Protein AF-A0A656JV85-F1 (afdb_monomer_lite)

Radius of gyration: 12.38 Å; chains: 1; bounding box: 25×16×36 Å

Structure (mmCIF, N/CA/C/O backbone):
da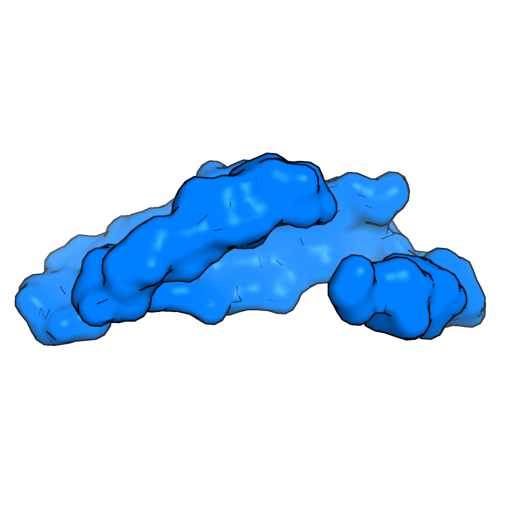ta_AF-A0A656JV85-F1
#
_entry.id   AF-A0A656JV85-F1
#
loop_
_atom_site.group_PDB
_atom_site.id
_atom_site.type_symbol
_atom_site.label_atom_id
_atom_site.label_alt_id
_atom_site.label_comp_id
_atom_site.label_asym_id
_atom_site.label_entity_id
_atom_site.label_seq_id
_atom_site.pdbx_PDB_ins_code
_atom_site.Cartn_x
_atom_site.Cartn_y
_atom_site.Cartn_z
_atom_site.occupancy
_atom_site.B_iso_or_equiv
_atom_site.auth_seq_id
_atom_site.auth_comp_id
_atom_site.auth_asym_id
_atom_site.auth_atom_id
_atom_site.pdbx_PDB_model_num
ATOM 1 N N . MET A 1 1 ? 9.598 1.484 12.688 1.00 63.91 1 MET A N 1
ATOM 2 C CA . MET A 1 1 ? 9.595 2.654 11.779 1.00 63.91 1 MET A CA 1
ATOM 3 C C . MET A 1 1 ? 8.178 3.162 11.508 1.00 63.91 1 MET A C 1
ATOM 5 O O . MET A 1 1 ? 7.982 4.362 11.560 1.00 63.91 1 MET A O 1
ATOM 9 N N . CYS A 1 2 ? 7.172 2.296 11.333 1.00 82.12 2 CYS A N 1
ATOM 10 C CA . CYS A 1 2 ? 5.789 2.725 11.053 1.00 82.12 2 CYS A CA 1
ATOM 11 C C . CYS A 1 2 ? 4.886 2.955 12.289 1.00 82.12 2 CYS A C 1
ATOM 13 O O . CYS A 1 2 ? 3.704 3.232 12.129 1.00 82.12 2 CYS A O 1
ATOM 15 N N . GLN A 1 3 ? 5.416 2.884 13.516 1.00 86.94 3 GLN A N 1
ATOM 16 C CA . GLN A 1 3 ? 4.610 2.968 14.748 1.00 86.94 3 GLN A CA 1
ATOM 17 C C . GLN A 1 3 ? 3.818 4.273 14.890 1.00 86.94 3 GLN A C 1
ATOM 19 O O . GLN A 1 3 ? 2.663 4.231 15.298 1.00 86.94 3 GLN A O 1
ATOM 24 N N . ALA A 1 4 ? 4.405 5.414 14.515 1.00 93.00 4 ALA A N 1
ATOM 25 C CA . ALA A 1 4 ? 3.705 6.697 14.568 1.00 93.00 4 ALA A CA 1
ATOM 26 C C . ALA A 1 4 ? 2.511 6.750 13.599 1.00 93.00 4 ALA A C 1
ATOM 28 O O . ALA A 1 4 ? 1.472 7.308 13.935 1.00 93.00 4 ALA A O 1
ATOM 29 N N . LEU A 1 5 ? 2.640 6.123 12.423 1.00 91.81 5 LEU A N 1
ATOM 30 C CA . LEU A 1 5 ? 1.560 6.044 11.441 1.00 91.81 5 LEU A CA 1
ATOM 31 C C . LEU A 1 5 ? 0.407 5.170 11.953 1.00 91.81 5 LEU A C 1
ATOM 33 O O . LEU A 1 5 ? -0.748 5.554 11.819 1.00 91.81 5 LEU A O 1
ATOM 37 N N . TRP A 1 6 ? 0.713 4.034 12.586 1.00 93.25 6 TRP A N 1
ATOM 38 C CA . TRP A 1 6 ? -0.311 3.158 13.167 1.00 93.25 6 TRP A CA 1
ATOM 39 C C . TRP A 1 6 ? -1.036 3.812 14.336 1.00 93.25 6 TRP A C 1
ATOM 41 O O . TRP A 1 6 ? -2.256 3.768 14.381 1.00 93.25 6 TRP A O 1
ATOM 51 N N . ALA A 1 7 ? -0.303 4.468 15.239 1.00 94.06 7 ALA A N 1
ATOM 52 C CA . ALA A 1 7 ? -0.909 5.187 16.357 1.00 94.06 7 ALA A CA 1
ATOM 53 C C . ALA A 1 7 ? -1.849 6.304 15.877 1.00 94.06 7 ALA A C 1
ATOM 55 O O . ALA A 1 7 ? -2.897 6.535 16.471 1.00 94.06 7 ALA A O 1
ATOM 56 N N . HIS A 1 8 ? -1.492 6.987 14.786 1.00 95.62 8 HIS A N 1
ATOM 57 C CA . HIS A 1 8 ? -2.360 7.999 14.198 1.00 95.62 8 HIS A CA 1
ATOM 58 C C . HIS A 1 8 ? -3.615 7.395 13.556 1.00 95.62 8 HIS A C 1
ATOM 60 O O . HIS A 1 8 ? -4.699 7.952 13.699 1.00 95.62 8 HIS A O 1
ATOM 66 N N . ALA A 1 9 ? -3.473 6.253 12.883 1.00 95.88 9 ALA A N 1
ATOM 67 C CA . ALA A 1 9 ? -4.587 5.552 12.261 1.00 95.88 9 ALA A CA 1
ATOM 68 C C . ALA A 1 9 ? -5.578 4.997 13.301 1.00 95.88 9 ALA A C 1
ATOM 70 O O . ALA A 1 9 ? -6.782 5.183 13.150 1.00 95.88 9 ALA A O 1
ATOM 71 N N . ASP A 1 10 ? -5.070 4.427 14.396 1.00 95.38 10 ASP A N 1
ATOM 72 C CA . ASP A 1 10 ? -5.869 3.971 15.541 1.00 95.38 10 ASP A CA 1
ATOM 73 C C . ASP A 1 10 ? -6.649 5.131 16.183 1.00 95.38 10 ASP A C 1
ATOM 75 O O . ASP A 1 10 ? -7.870 5.076 16.320 1.00 95.38 10 ASP A O 1
ATOM 79 N N . ALA A 1 11 ? -5.974 6.255 16.456 1.00 97.19 11 ALA A N 1
ATOM 80 C CA . ALA A 1 11 ? -6.622 7.458 16.985 1.00 97.19 11 ALA A CA 1
ATOM 81 C C . ALA A 1 11 ? -7.692 8.043 16.042 1.00 97.19 11 ALA A C 1
ATOM 83 O O . ALA A 1 11 ? -8.602 8.740 16.494 1.00 97.19 11 ALA A O 1
ATOM 84 N N . GLY A 1 12 ? -7.569 7.784 14.740 1.00 96.94 12 GLY A N 1
ATOM 85 C CA . GLY A 1 12 ? -8.516 8.204 13.713 1.00 96.94 12 GLY A CA 1
ATOM 86 C C . GLY A 1 12 ? -9.623 7.195 13.408 1.00 96.94 12 GLY A C 1
ATOM 87 O O . GLY A 1 12 ? -10.413 7.478 12.511 1.00 96.94 12 GLY A O 1
ATOM 88 N N . ALA A 1 13 ? -9.682 6.050 14.105 1.00 96.81 13 ALA A N 1
ATOM 89 C CA . ALA A 1 13 ? -10.576 4.931 13.787 1.00 96.81 13 ALA A CA 1
ATOM 90 C C . ALA A 1 13 ? -10.503 4.519 12.301 1.00 96.81 13 ALA A C 1
ATOM 92 O O . ALA A 1 13 ? -11.518 4.339 11.632 1.00 96.81 13 ALA A O 1
ATOM 93 N N . ILE A 1 14 ? -9.281 4.441 11.770 1.00 97.81 14 ILE A N 1
ATOM 94 C CA . ILE A 1 14 ? -9.017 4.013 10.397 1.00 97.81 14 ILE A CA 1
ATOM 95 C C . ILE A 1 14 ? -8.905 2.489 10.362 1.00 97.81 14 ILE A C 1
ATOM 97 O O . ILE A 1 14 ? -8.055 1.922 11.042 1.00 97.81 14 ILE A O 1
ATOM 101 N N . ASP A 1 15 ? -9.704 1.843 9.515 1.00 96.62 15 ASP A N 1
ATOM 102 C CA . ASP A 1 15 ? -9.716 0.378 9.396 1.00 96.62 15 ASP A CA 1
ATOM 103 C C . ASP A 1 15 ? -8.648 -0.162 8.430 1.00 96.62 15 ASP A C 1
ATOM 105 O O . ASP A 1 15 ? -8.175 -1.291 8.566 1.00 96.62 15 ASP A O 1
ATOM 109 N N . VAL A 1 16 ? -8.271 0.633 7.421 1.00 96.94 16 VAL A N 1
ATOM 110 C CA . VAL A 1 16 ? -7.382 0.197 6.336 1.00 96.94 16 VAL A CA 1
ATOM 111 C C . VAL A 1 16 ? -6.360 1.275 5.999 1.00 96.94 16 VAL 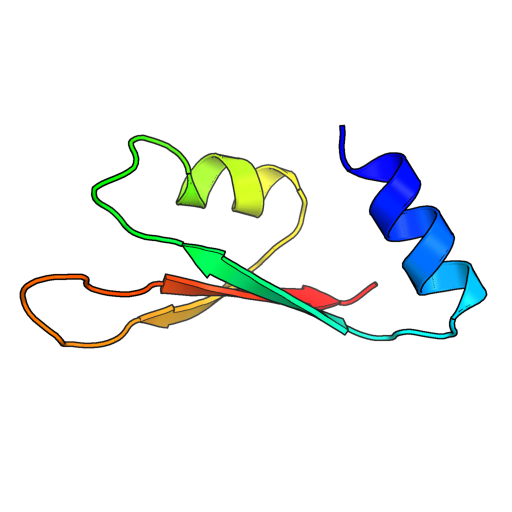A C 1
ATOM 113 O O . VAL A 1 16 ? -6.700 2.429 5.732 1.00 96.94 16 VAL A O 1
ATOM 116 N N . LEU A 1 17 ? -5.091 0.877 5.953 1.00 96.94 17 LEU A N 1
ATOM 117 C CA . LEU A 1 17 ? -4.014 1.660 5.358 1.00 96.94 17 LEU A CA 1
ATOM 118 C C . LEU A 1 17 ? -3.752 1.185 3.939 1.00 96.94 17 LEU A C 1
ATOM 120 O O . LEU A 1 17 ? -3.609 -0.009 3.700 1.00 96.94 17 LEU A O 1
ATOM 124 N N . TYR A 1 18 ? -3.599 2.130 3.022 1.00 97.62 18 TYR A N 1
ATOM 125 C CA . TYR A 1 18 ? -3.336 1.857 1.616 1.00 97.62 18 TYR A CA 1
ATOM 126 C C . TYR A 1 18 ? -2.068 2.570 1.148 1.00 97.62 18 TYR A C 1
ATOM 128 O O . TYR A 1 18 ? -1.788 3.701 1.556 1.00 97.62 18 TYR A O 1
ATOM 136 N N . LEU A 1 19 ? -1.309 1.911 0.275 1.00 97.31 19 LEU A N 1
ATOM 137 C CA . LEU A 1 19 ? -0.157 2.487 -0.405 1.00 97.31 19 LEU A CA 1
ATOM 138 C C . LEU A 1 19 ? 0.002 1.912 -1.810 1.00 97.31 19 LEU A C 1
ATOM 140 O O . LEU A 1 19 ? -0.565 0.876 -2.154 1.00 97.31 19 LEU A O 1
ATOM 144 N N . HIS A 1 20 ? 0.843 2.566 -2.601 1.00 97.19 20 HIS A N 1
ATOM 145 C CA . HIS A 1 20 ? 1.407 1.974 -3.803 1.00 97.19 20 HIS A CA 1
ATOM 146 C C . HIS A 1 20 ? 2.934 2.009 -3.747 1.00 97.19 20 HIS A C 1
ATOM 148 O O . HIS A 1 20 ? 3.544 2.851 -3.082 1.00 97.19 20 HIS A O 1
ATOM 154 N N . THR A 1 21 ? 3.565 1.074 -4.443 1.00 96.25 21 THR A N 1
ATOM 155 C CA . THR A 1 21 ? 5.011 1.025 -4.639 1.00 96.25 21 THR A CA 1
ATOM 156 C C . THR A 1 21 ? 5.330 0.530 -6.043 1.00 96.25 21 THR A C 1
ATOM 158 O O . THR A 1 21 ? 4.429 0.208 -6.810 1.00 96.25 21 THR A O 1
ATOM 161 N N . HIS A 1 22 ? 6.612 0.468 -6.392 1.00 94.62 22 HIS A N 1
ATOM 162 C CA . HIS A 1 22 ? 7.035 0.057 -7.722 1.00 94.62 22 HIS A CA 1
ATOM 163 C C . HIS A 1 22 ? 8.135 -1.007 -7.664 1.00 94.62 22 HIS A C 1
ATOM 165 O O . HIS A 1 22 ? 9.022 -0.925 -6.807 1.00 94.62 22 HIS A O 1
ATOM 171 N N . PRO A 1 23 ? 8.147 -1.968 -8.604 1.00 89.81 23 PRO A N 1
ATOM 172 C CA . PRO A 1 23 ? 9.133 -3.045 -8.641 1.00 89.81 23 PRO A CA 1
ATOM 173 C C . PRO A 1 23 ? 10.557 -2.556 -8.934 1.00 89.81 23 PRO A C 1
ATOM 175 O O . PRO A 1 23 ? 11.515 -3.235 -8.564 1.00 89.81 23 PRO A O 1
ATOM 178 N N . PHE A 1 24 ? 10.726 -1.376 -9.546 1.00 90.19 24 PHE A N 1
ATOM 179 C CA . PHE A 1 24 ? 12.052 -0.787 -9.766 1.00 90.19 24 PHE A CA 1
ATOM 180 C C . PHE A 1 24 ? 12.721 -0.290 -8.477 1.00 90.19 24 PHE A C 1
ATOM 182 O O . PHE A 1 24 ? 13.909 0.023 -8.511 1.00 90.19 24 PHE A O 1
ATOM 189 N N . LEU A 1 25 ? 11.997 -0.209 -7.352 1.00 89.62 25 LEU A N 1
ATOM 190 C CA . LEU A 1 25 ? 12.560 0.055 -6.028 1.00 89.62 25 LEU A CA 1
ATOM 191 C C . LEU A 1 25 ? 12.927 -1.287 -5.373 1.00 89.62 25 LEU A C 1
ATOM 193 O O . LEU A 1 25 ? 12.042 -1.986 -4.863 1.00 89.62 25 LEU A O 1
ATOM 197 N N . PRO A 1 26 ? 14.214 -1.687 -5.358 1.00 90.00 26 PRO A N 1
ATOM 198 C CA . PRO A 1 26 ? 14.586 -3.031 -4.945 1.00 90.00 26 PRO A CA 1
ATOM 199 C C . PRO A 1 26 ? 14.194 -3.290 -3.490 1.00 90.00 26 PRO A C 1
ATOM 201 O O . PRO A 1 26 ? 14.627 -2.596 -2.572 1.00 90.00 26 PRO A O 1
ATOM 204 N N . GLY A 1 27 ? 13.363 -4.308 -3.276 1.00 93.56 27 GLY A N 1
ATOM 205 C CA . GLY A 1 27 ? 12.931 -4.722 -1.943 1.00 93.56 27 GLY A CA 1
ATOM 206 C C . GLY A 1 27 ? 11.808 -3.889 -1.321 1.00 93.56 27 GLY A C 1
ATOM 207 O O . GLY A 1 27 ? 11.408 -4.223 -0.209 1.00 93.56 27 GLY A O 1
ATOM 208 N N . ALA A 1 28 ? 11.260 -2.878 -2.005 1.00 94.81 28 ALA A N 1
ATOM 209 C CA . ALA A 1 28 ? 10.169 -2.061 -1.465 1.00 94.81 28 ALA A CA 1
ATOM 210 C C . ALA A 1 28 ? 8.910 -2.892 -1.162 1.00 94.81 28 ALA A C 1
ATOM 212 O O . ALA A 1 28 ? 8.374 -2.810 -0.061 1.00 94.81 28 ALA A O 1
ATOM 213 N N . ILE A 1 29 ? 8.505 -3.773 -2.083 1.00 95.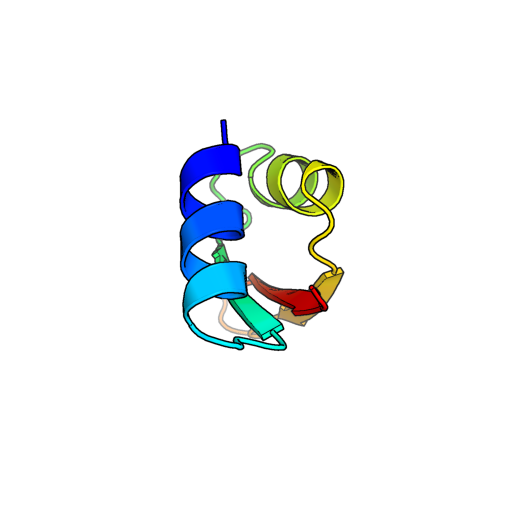88 29 ILE A N 1
ATOM 214 C CA . ILE A 1 29 ? 7.363 -4.682 -1.879 1.00 95.88 29 ILE A CA 1
ATOM 215 C C . ILE A 1 29 ? 7.595 -5.562 -0.641 1.00 95.88 29 ILE A C 1
ATOM 217 O O . ILE A 1 29 ? 6.805 -5.539 0.298 1.00 95.88 29 ILE A O 1
ATOM 221 N N . ARG A 1 30 ? 8.745 -6.250 -0.569 1.00 96.25 30 ARG A N 1
ATOM 222 C CA . ARG A 1 30 ? 9.099 -7.102 0.584 1.00 96.25 30 ARG A CA 1
ATOM 223 C C . ARG A 1 30 ? 9.205 -6.334 1.896 1.00 96.25 30 ARG A C 1
ATOM 225 O O . ARG A 1 30 ? 8.964 -6.894 2.966 1.00 96.25 30 ARG A O 1
ATOM 232 N N . PHE A 1 31 ? 9.627 -5.075 1.841 1.00 95.75 31 PHE A N 1
ATOM 233 C CA . PHE A 1 31 ? 9.645 -4.210 3.010 1.00 95.75 31 PHE A CA 1
ATOM 234 C C . PHE A 1 31 ? 8.222 -3.997 3.539 1.00 95.75 31 PHE A C 1
ATOM 236 O O . PHE A 1 31 ? 8.011 -4.177 4.737 1.00 95.75 31 PHE A O 1
ATOM 243 N N . TRP A 1 32 ? 7.257 -3.688 2.668 1.00 96.19 32 TRP A N 1
ATOM 244 C CA . TRP A 1 32 ? 5.859 -3.463 3.047 1.00 96.19 32 TRP A CA 1
ATOM 245 C C . TRP A 1 32 ? 5.127 -4.737 3.469 1.00 96.19 32 TRP A C 1
ATOM 247 O O . TRP A 1 32 ? 4.405 -4.703 4.465 1.00 96.19 32 TRP A O 1
ATOM 257 N N . GLU A 1 33 ? 5.404 -5.875 2.828 1.00 96.50 33 GLU A N 1
ATOM 258 C CA . GLU A 1 33 ? 4.929 -7.191 3.286 1.00 96.50 33 GLU A C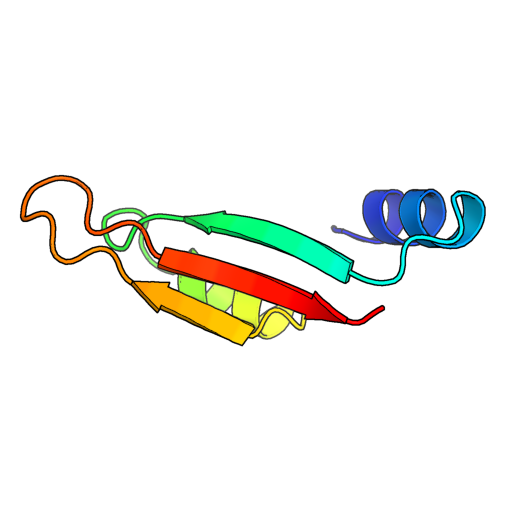A 1
ATOM 259 C C . GLU A 1 33 ? 5.323 -7.441 4.750 1.00 96.50 33 GLU A C 1
ATOM 261 O O . GLU A 1 33 ? 4.498 -7.822 5.578 1.00 96.50 33 GLU A O 1
ATOM 266 N N . LYS A 1 34 ? 6.570 -7.118 5.123 1.00 96.00 34 LYS A N 1
ATOM 267 C CA . LYS A 1 34 ? 7.040 -7.218 6.517 1.00 96.00 34 LYS A CA 1
ATOM 268 C C . LYS A 1 34 ? 6.382 -6.221 7.477 1.00 96.00 34 LYS A C 1
ATOM 270 O O . LYS A 1 34 ? 6.464 -6.428 8.684 1.00 96.00 34 LYS A O 1
ATOM 275 N N . GLN A 1 35 ? 5.761 -5.150 6.980 1.00 94.81 35 GLN A N 1
ATOM 276 C CA . GLN A 1 35 ? 4.965 -4.215 7.789 1.00 94.81 35 GLN A CA 1
ATOM 277 C C . GLN A 1 35 ? 3.480 -4.621 7.889 1.00 94.81 35 GLN A C 1
ATOM 279 O O . GLN A 1 35 ? 2.699 -3.899 8.519 1.00 94.81 35 GLN A O 1
ATOM 284 N N . GLY A 1 36 ? 3.099 -5.759 7.296 1.00 95.56 36 GLY A N 1
ATOM 285 C CA . GLY A 1 36 ? 1.745 -6.315 7.324 1.00 95.56 36 GLY A CA 1
ATOM 286 C C . GLY A 1 36 ? 0.860 -5.901 6.148 1.00 95.56 36 GLY A C 1
ATOM 287 O O . GLY A 1 36 ? -0.349 -6.078 6.237 1.00 95.56 36 GLY A O 1
ATOM 288 N N . PHE A 1 37 ? 1.427 -5.331 5.082 1.00 97.38 37 PHE A N 1
ATOM 289 C CA . PHE A 1 37 ? 0.674 -5.019 3.866 1.00 97.38 37 PHE A CA 1
ATOM 290 C C . PHE A 1 37 ? 0.587 -6.239 2.941 1.00 97.38 37 PHE A C 1
ATOM 292 O O . PHE A 1 37 ? 1.571 -6.953 2.757 1.00 97.38 37 PHE A O 1
ATOM 299 N N . ALA A 1 38 ? -0.568 -6.442 2.318 1.00 98.00 38 ALA A N 1
ATOM 300 C CA . ALA A 1 38 ? -0.808 -7.419 1.266 1.00 98.00 38 ALA A CA 1
ATOM 301 C C . ALA A 1 38 ? -0.969 -6.709 -0.083 1.00 98.00 38 ALA A C 1
ATOM 303 O O . ALA A 1 38 ? -1.507 -5.606 -0.141 1.00 98.00 38 ALA A O 1
ATOM 304 N N . VAL A 1 39 ? -0.507 -7.338 -1.166 1.00 97.62 39 VAL A N 1
ATOM 305 C CA . VAL A 1 39 ? -0.740 -6.843 -2.532 1.00 97.62 39 VAL A CA 1
ATOM 306 C C . VAL A 1 39 ? -2.209 -7.043 -2.897 1.00 97.62 39 VAL A C 1
ATOM 308 O O . VAL A 1 39 ? -2.725 -8.151 -2.750 1.00 97.62 39 VAL A O 1
ATOM 311 N N . THR A 1 40 ? -2.860 -5.992 -3.388 1.00 97.94 40 THR A N 1
ATOM 312 C CA . THR A 1 40 ? -4.262 -6.022 -3.833 1.00 97.94 40 THR A CA 1
ATOM 313 C C . THR A 1 40 ? -4.394 -5.962 -5.344 1.00 97.94 40 THR A C 1
ATOM 315 O O . THR A 1 40 ? -5.289 -6.596 -5.897 1.00 97.94 40 THR A O 1
ATOM 318 N N . ASP A 1 41 ? -3.495 -5.236 -6.007 1.00 97.38 41 ASP A N 1
ATOM 319 C CA . ASP A 1 41 ? -3.478 -5.101 -7.459 1.00 97.38 41 ASP A CA 1
ATOM 320 C C . ASP A 1 41 ? -2.072 -4.770 -7.974 1.00 97.38 41 ASP A C 1
ATOM 322 O O . ASP A 1 41 ? -1.218 -4.260 -7.238 1.00 97.38 41 ASP A O 1
ATOM 326 N N . VAL A 1 42 ? -1.831 -5.065 -9.247 1.00 95.62 42 VAL A N 1
ATOM 327 C CA . VAL A 1 42 ? -0.612 -4.692 -9.965 1.00 95.62 42 VAL A CA 1
ATOM 328 C C . VAL A 1 42 ? -1.007 -4.171 -11.342 1.00 95.62 42 VAL A C 1
ATOM 330 O O . VAL A 1 42 ? -1.514 -4.926 -12.174 1.00 95.62 42 VAL A O 1
ATOM 333 N N . GLU A 1 43 ? -0.755 -2.887 -11.591 1.00 95.62 43 GLU A N 1
ATOM 334 C CA . GLU A 1 43 ? -1.045 -2.261 -12.879 1.00 95.62 43 GLU A CA 1
ATOM 335 C C . GLU A 1 43 ? -0.241 -2.933 -13.994 1.00 95.62 43 GLU A C 1
ATOM 337 O O . GLU A 1 43 ? 0.969 -3.112 -13.901 1.00 95.62 43 GLU A O 1
ATOM 342 N N . SER A 1 44 ? -0.899 -3.260 -15.105 1.00 90.00 44 SER A N 1
ATOM 343 C CA . SER A 1 44 ? -0.250 -3.887 -16.262 1.00 90.00 44 SER A CA 1
ATOM 344 C C . SER A 1 44 ? 0.487 -2.890 -17.166 1.00 90.00 44 SER A C 1
ATOM 346 O O . SER A 1 44 ? 0.711 -3.172 -18.347 1.00 90.00 44 SER A O 1
ATOM 348 N N . ASP A 1 45 ? 0.807 -1.696 -16.667 1.00 89.38 45 ASP A N 1
ATOM 349 C CA . ASP A 1 45 ? 1.535 -0.700 -17.439 1.00 89.38 45 ASP A CA 1
ATOM 350 C C . ASP A 1 45 ? 3.033 -1.080 -17.524 1.00 89.38 45 ASP A C 1
ATOM 352 O O . ASP A 1 45 ? 3.628 -1.543 -16.549 1.00 89.38 45 ASP A O 1
ATOM 356 N N . PRO A 1 46 ? 3.680 -0.918 -18.690 1.00 79.44 46 PRO A N 1
ATOM 357 C CA . PRO A 1 46 ? 5.036 -1.424 -18.895 1.00 79.44 46 PRO A CA 1
ATOM 358 C C . PRO A 1 46 ? 6.135 -0.552 -18.271 1.00 79.44 46 PRO A C 1
ATOM 360 O O . PRO A 1 46 ? 7.296 -0.959 -18.286 1.00 79.44 46 PRO A O 1
ATOM 363 N N . VAL A 1 47 ? 5.817 0.655 -17.789 1.00 83.81 47 VAL A N 1
ATOM 364 C CA . VAL A 1 47 ? 6.821 1.640 -17.353 1.00 83.81 47 VAL A CA 1
ATOM 365 C C . VAL A 1 47 ? 6.954 1.648 -15.835 1.00 83.81 47 VAL A C 1
ATOM 367 O O . VAL A 1 47 ? 8.066 1.600 -15.311 1.00 83.81 47 VAL A O 1
ATOM 370 N N . TRP A 1 48 ? 5.829 1.705 -15.135 1.00 85.19 48 TRP A N 1
ATOM 371 C CA . TRP A 1 48 ? 5.748 1.877 -13.693 1.00 85.19 48 TRP A CA 1
ATOM 372 C C . TRP A 1 48 ? 5.378 0.581 -12.989 1.00 85.19 48 TRP A C 1
ATOM 374 O O . TRP A 1 48 ? 5.964 0.306 -11.937 1.00 85.19 48 TRP A O 1
ATOM 384 N N . ASN A 1 49 ? 4.479 -0.216 -13.577 1.00 90.06 49 ASN A N 1
ATOM 385 C CA . ASN A 1 49 ? 4.012 -1.498 -13.055 1.00 90.06 49 ASN A CA 1
ATOM 386 C C . ASN A 1 49 ? 3.648 -1.369 -11.566 1.00 90.06 49 ASN A C 1
A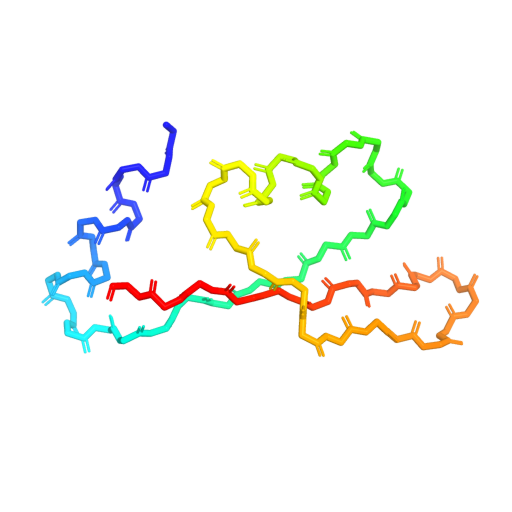TOM 388 O O . ASN A 1 49 ? 4.232 -2.020 -10.689 1.00 90.06 49 ASN A O 1
ATOM 392 N N . THR A 1 50 ? 2.795 -0.385 -11.273 1.00 95.56 50 THR A N 1
ATOM 393 C CA . THR A 1 50 ? 2.477 0.049 -9.911 1.00 95.56 50 THR A CA 1
ATOM 394 C C . THR A 1 50 ? 1.867 -1.100 -9.118 1.00 95.56 50 THR A C 1
ATOM 396 O O . THR A 1 50 ? 0.891 -1.715 -9.529 1.00 95.56 50 THR A O 1
ATOM 399 N N . THR A 1 51 ? 2.444 -1.403 -7.958 1.00 97.12 51 THR A N 1
ATOM 400 C CA . THR A 1 51 ? 1.930 -2.408 -7.025 1.00 97.12 51 THR A CA 1
ATOM 401 C C . THR A 1 51 ? 1.119 -1.715 -5.943 1.00 97.12 51 THR A C 1
ATOM 403 O O . THR A 1 51 ? 1.667 -0.943 -5.153 1.00 97.12 51 THR A O 1
ATOM 406 N N . HIS A 1 52 ? -0.169 -2.017 -5.887 1.00 98.06 52 HIS A N 1
ATOM 407 C CA . HIS A 1 52 ? -1.104 -1.533 -4.884 1.00 98.06 52 HIS A CA 1
ATOM 408 C C . HIS A 1 52 ? -1.115 -2.488 -3.698 1.00 98.06 52 HIS A C 1
ATOM 410 O O . HIS A 1 52 ? -1.127 -3.709 -3.869 1.00 98.06 52 HIS A O 1
ATOM 416 N N . MET A 1 53 ? -1.065 -1.940 -2.487 1.00 98.31 53 MET A N 1
ATOM 417 C CA . MET A 1 53 ? -1.023 -2.741 -1.273 1.00 98.31 53 MET A CA 1
ATOM 418 C C . MET A 1 53 ? -1.889 -2.132 -0.182 1.00 98.31 53 MET A C 1
ATOM 420 O O . MET A 1 53 ? -1.965 -0.910 -0.034 1.00 98.31 53 MET A O 1
ATOM 424 N N . GLU A 1 54 ? -2.474 -2.989 0.641 1.00 98.25 54 GLU A N 1
ATOM 425 C CA . GLU A 1 54 ? -3.270 -2.575 1.789 1.00 98.25 54 GLU A CA 1
ATOM 426 C C . GLU A 1 54 ? -2.891 -3.342 3.050 1.00 98.25 54 GLU A C 1
ATOM 4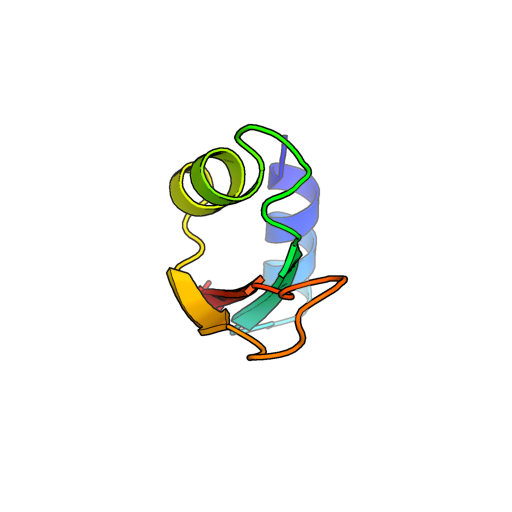28 O O . GLU A 1 54 ? -2.386 -4.463 2.996 1.00 98.25 54 GLU A O 1
ATOM 433 N N . ARG A 1 55 ? -3.153 -2.736 4.201 1.00 96.56 55 ARG A N 1
ATOM 434 C CA . ARG A 1 55 ? -3.092 -3.384 5.502 1.00 96.56 55 ARG A CA 1
ATOM 435 C C . ARG A 1 55 ? -4.367 -3.068 6.268 1.00 96.56 55 ARG A C 1
ATOM 437 O O . ARG A 1 55 ? -4.637 -1.901 6.545 1.00 96.56 55 ARG A O 1
ATOM 444 N N . VAL A 1 56 ? -5.070 -4.115 6.679 1.00 95.12 56 VAL A N 1
ATOM 445 C CA . VAL A 1 56 ? -6.136 -4.029 7.682 1.00 95.12 56 VAL A CA 1
ATOM 446 C C . VAL A 1 56 ? -5.496 -3.820 9.060 1.00 95.12 56 VAL A C 1
ATOM 448 O O . VAL A 1 56 ? -4.491 -4.473 9.377 1.00 95.12 56 VAL A O 1
ATOM 451 N N . LEU A 1 57 ? -6.006 -2.851 9.824 1.00 90.38 57 LEU A N 1
ATOM 452 C CA . LEU A 1 57 ? -5.463 -2.447 11.125 1.00 90.38 57 LEU A CA 1
ATOM 453 C C . LEU A 1 57 ? -6.028 -3.239 12.303 1.00 90.38 57 LEU A C 1
ATOM 455 O O . LEU A 1 57 ? -7.200 -3.665 12.247 1.00 90.38 57 LEU A O 1
#

Secondary structure (DSSP, 8-state):
--HHHHHHHHHTT--EEEEEE-TTSTTHHHHHHTTT-EEEEE---TTT-PEEEEEE-

pLDDT: mean 93.61, std 5.79, range [63.91, 98.31]

Sequence (57 aa):
MCQALWAHADAGAIDVLYLHTHPFLPGAIRFWEKQGFAVTDVESDPVWNTTHMERVL

Foldseek 3Di:
DCPVVVVVCVVVVNFKDKDKDFVVPPCPVVVVVVVQKDFDDFDPDPPGRITIIMHGD

InterPro domains:
  IPR016181 Acyl-CoA N-acyltransferase [SSF55729] (1-55)

Organism: NCBI:txid1194405